Protein AF-A0A917TMM7-F1 (afdb_monomer_lite)

Structure (mmCIF, N/CA/C/O backbone):
data_AF-A0A917TMM7-F1
#
_entry.id   AF-A0A917TMM7-F1
#
loop_
_atom_site.group_PDB
_atom_site.id
_atom_site.type_symbol
_atom_site.label_atom_id
_atom_site.label_alt_id
_atom_site.label_comp_id
_atom_site.label_asym_id
_atom_site.label_entity_id
_atom_site.label_seq_id
_atom_site.pdbx_PDB_ins_code
_atom_site.Cartn_x
_atom_site.Cartn_y
_atom_site.Cartn_z
_atom_site.occupancy
_atom_site.B_iso_or_equiv
_atom_site.auth_seq_id
_atom_site.auth_comp_id
_atom_site.auth_asym_id
_atom_site.auth_atom_id
_atom_site.pdbx_PDB_model_num
ATOM 1 N N . MET A 1 1 ? -44.060 15.494 64.296 1.00 39.91 1 MET A N 1
ATOM 2 C CA . MET A 1 1 ? -44.193 14.080 63.888 1.00 39.91 1 MET A CA 1
ATOM 3 C C . MET A 1 1 ? -44.310 14.078 62.365 1.00 39.91 1 MET A C 1
ATOM 5 O O . MET A 1 1 ? -45.374 13.866 61.816 1.00 39.91 1 MET A O 1
ATOM 9 N N . GLU A 1 2 ? -43.358 14.673 61.645 1.00 38.09 2 GLU A N 1
ATOM 10 C CA . GLU A 1 2 ? -42.025 14.124 61.345 1.00 38.09 2 GLU A CA 1
ATOM 11 C C . GLU A 1 2 ? -42.074 12.643 60.984 1.00 38.09 2 GLU A C 1
ATOM 13 O O . GLU A 1 2 ? -42.050 11.798 61.866 1.00 38.09 2 GLU A O 1
ATOM 18 N N . HIS A 1 3 ? -42.094 12.370 59.681 1.00 39.16 3 HIS A N 1
ATOM 19 C CA . HIS A 1 3 ? -41.414 11.223 59.095 1.00 39.16 3 HIS A CA 1
ATOM 20 C C . HIS A 1 3 ? -40.761 11.677 57.788 1.00 39.16 3 HIS A C 1
ATOM 22 O O . HIS A 1 3 ? -41.279 11.515 56.687 1.00 39.16 3 HIS A O 1
ATOM 28 N N . SER A 1 4 ? -39.606 12.315 57.978 1.00 43.56 4 SER A N 1
ATOM 29 C CA . SER A 1 4 ? -38.520 12.384 57.012 1.00 43.56 4 SER A CA 1
ATOM 30 C C . SER A 1 4 ? -38.100 10.951 56.679 1.00 43.56 4 SER A C 1
ATOM 32 O O . SER A 1 4 ? -37.592 10.238 57.542 1.00 43.56 4 SER A O 1
ATOM 34 N N . PHE A 1 5 ? -38.359 10.515 55.448 1.00 38.72 5 PHE A N 1
ATOM 35 C CA . PHE A 1 5 ? -37.782 9.299 54.882 1.00 38.72 5 PHE A CA 1
ATOM 36 C C . PHE A 1 5 ? -37.087 9.648 53.565 1.00 38.72 5 PHE A C 1
ATOM 38 O O . PHE A 1 5 ? -37.669 9.658 52.486 1.00 38.72 5 PHE A O 1
ATOM 45 N N . ASP A 1 6 ? -35.812 9.988 53.739 1.00 39.59 6 ASP A N 1
ATOM 46 C CA . ASP A 1 6 ? -34.680 9.539 52.929 1.00 39.59 6 ASP A CA 1
ATOM 47 C C . ASP A 1 6 ? -34.710 9.854 51.419 1.00 39.59 6 ASP A C 1
ATOM 49 O O . ASP A 1 6 ? -34.561 8.987 50.559 1.00 39.59 6 ASP A O 1
ATOM 53 N N . LEU A 1 7 ? -34.769 11.151 51.100 1.00 32.28 7 LEU A N 1
ATOM 54 C CA . LEU A 1 7 ? -34.342 11.711 49.806 1.00 32.28 7 LEU A CA 1
ATOM 55 C C . LEU A 1 7 ? -32.811 11.616 49.571 1.00 32.28 7 LEU A C 1
ATOM 57 O O . LEU A 1 7 ? -32.305 12.189 48.608 1.00 32.28 7 LEU A O 1
ATOM 61 N N . ALA A 1 8 ? -32.056 10.896 50.412 1.00 34.53 8 ALA A N 1
ATOM 62 C CA . ALA A 1 8 ? -30.593 10.822 50.363 1.00 34.53 8 ALA A CA 1
ATOM 63 C C . ALA A 1 8 ? -30.030 9.446 49.942 1.00 34.53 8 ALA A C 1
ATOM 65 O O . ALA A 1 8 ? -28.810 9.296 49.865 1.00 34.53 8 ALA A O 1
ATOM 66 N N . ARG A 1 9 ? -30.872 8.455 49.598 1.00 37.53 9 ARG A N 1
ATOM 67 C CA . ARG A 1 9 ? -30.415 7.095 49.228 1.00 37.53 9 ARG A CA 1
ATOM 68 C C . ARG A 1 9 ? -30.633 6.623 47.789 1.00 37.53 9 ARG A C 1
ATOM 70 O O . ARG A 1 9 ? -30.297 5.483 47.483 1.00 37.53 9 ARG A O 1
ATOM 77 N N . LEU A 1 10 ? -31.067 7.487 46.870 1.00 33.53 10 LEU A N 1
ATOM 78 C CA . LEU A 1 10 ? -31.025 7.191 45.424 1.00 33.53 10 LEU A CA 1
ATOM 79 C C . LEU A 1 10 ? -30.013 8.045 44.644 1.00 33.53 10 LEU A C 1
ATOM 81 O O . LEU A 1 10 ? -30.102 8.197 43.429 1.00 33.53 10 LEU A O 1
ATOM 85 N N . ALA A 1 11 ? -28.982 8.539 45.326 1.00 35.31 11 ALA A N 1
ATOM 86 C CA . ALA A 1 11 ? -27.748 8.975 44.689 1.00 35.31 11 ALA A CA 1
ATOM 87 C C . ALA A 1 11 ? -26.768 7.791 44.617 1.00 35.31 11 ALA A C 1
ATOM 89 O O . ALA A 1 11 ? -25.951 7.645 45.515 1.00 35.31 11 ALA A O 1
ATOM 90 N N . ALA A 1 12 ? -26.880 6.931 43.593 1.00 37.22 12 ALA A N 1
ATOM 91 C CA . ALA A 1 12 ? -25.763 6.146 43.019 1.00 37.22 12 ALA A CA 1
ATOM 92 C C . ALA A 1 12 ? -26.229 5.079 42.003 1.00 37.22 12 ALA A C 1
ATOM 94 O O . ALA A 1 12 ? -25.770 3.941 42.032 1.00 37.22 12 ALA A O 1
ATOM 95 N N . ALA A 1 13 ? -27.076 5.428 41.035 1.00 39.22 13 ALA A N 1
ATOM 96 C CA . ALA A 1 13 ? -27.013 4.731 39.752 1.00 39.22 13 ALA A CA 1
ATOM 97 C C . ALA A 1 13 ? -25.960 5.471 38.921 1.00 39.22 13 ALA A C 1
ATOM 99 O O . ALA A 1 13 ? -26.254 6.484 38.289 1.00 39.22 13 ALA A O 1
ATOM 100 N N . ARG A 1 14 ? -24.695 5.037 39.017 1.00 46.41 14 ARG A N 1
ATOM 101 C CA . ARG A 1 14 ? -23.621 5.531 38.146 1.00 46.41 14 ARG A CA 1
ATOM 102 C C . ARG A 1 14 ? -24.047 5.264 36.704 1.00 46.41 14 ARG A C 1
ATOM 104 O O . ARG A 1 14 ? -23.931 4.145 36.219 1.00 46.41 14 ARG A O 1
ATOM 111 N N . ALA A 1 15 ? -24.531 6.300 36.027 1.00 44.03 15 ALA A N 1
ATOM 112 C CA . ALA A 1 15 ? -24.537 6.339 34.581 1.00 44.03 15 ALA A CA 1
ATOM 113 C C . ALA A 1 15 ? -23.070 6.283 34.150 1.00 44.03 15 ALA A C 1
ATOM 115 O O . ALA A 1 15 ? -22.347 7.279 34.217 1.00 44.03 15 ALA A O 1
ATOM 116 N N . THR A 1 16 ? -22.604 5.096 33.776 1.00 45.16 16 THR A N 1
ATOM 117 C CA . THR A 1 16 ? -21.369 4.958 33.017 1.00 45.16 16 THR A CA 1
ATOM 118 C C . THR A 1 16 ? -21.605 5.725 31.723 1.00 45.16 16 THR A C 1
ATOM 120 O O . THR A 1 16 ? -22.308 5.254 30.833 1.00 45.16 16 THR A O 1
ATOM 123 N N . LYS A 1 17 ? -21.093 6.958 31.639 1.00 48.22 17 LYS A N 1
ATOM 124 C CA . LYS A 1 17 ? -20.927 7.634 30.356 1.00 48.22 17 LYS A CA 1
ATOM 125 C C . LYS A 1 17 ? -19.997 6.734 29.555 1.00 48.22 17 LYS A C 1
ATOM 127 O O . LYS A 1 17 ? -18.790 6.762 29.777 1.00 48.22 17 LYS A O 1
ATOM 132 N N . THR A 1 18 ? -20.554 5.910 28.673 1.00 51.00 18 THR A N 1
ATOM 133 C CA . THR A 1 18 ? -19.788 5.320 27.581 1.00 51.00 18 THR A CA 1
ATOM 134 C C . THR A 1 18 ? -19.225 6.501 26.815 1.00 51.00 18 THR A C 1
ATOM 136 O O . THR A 1 18 ? -19.951 7.218 26.127 1.00 51.00 18 THR A O 1
ATOM 139 N N . GLN A 1 19 ? -17.949 6.788 27.039 1.00 42.84 19 GLN A N 1
ATOM 140 C CA . GLN A 1 19 ? -17.232 7.733 26.216 1.00 42.84 19 GLN A CA 1
ATOM 141 C C . GLN A 1 19 ? -17.243 7.127 24.819 1.00 42.84 19 GLN A C 1
ATOM 143 O O . GLN A 1 19 ? -16.731 6.026 24.628 1.00 42.84 19 GLN A O 1
ATOM 148 N N . ALA A 1 20 ? -17.920 7.784 23.877 1.00 49.84 20 ALA A N 1
ATOM 149 C CA . ALA A 1 20 ? -17.824 7.402 22.482 1.00 49.84 20 ALA A CA 1
ATOM 150 C C . ALA A 1 20 ? -16.336 7.444 22.133 1.00 49.84 20 ALA A C 1
ATOM 152 O O . ALA A 1 20 ? -15.717 8.510 22.172 1.00 49.84 20 ALA A O 1
ATOM 153 N N . VAL A 1 21 ? -15.748 6.277 21.881 1.00 55.44 21 VAL A N 1
ATOM 154 C CA . VAL A 1 21 ? -14.455 6.212 21.215 1.00 55.44 21 VAL A CA 1
ATOM 155 C C . VAL A 1 21 ? -14.701 6.887 19.875 1.00 55.44 21 VAL A C 1
ATOM 157 O O . VAL A 1 21 ? -15.575 6.461 19.121 1.00 55.44 21 VAL A O 1
ATOM 160 N N . ILE A 1 22 ? -14.025 8.006 19.623 1.00 57.72 22 ILE A N 1
ATOM 161 C CA . ILE A 1 22 ? -14.045 8.621 18.300 1.00 57.72 22 ILE A CA 1
ATOM 162 C C . ILE A 1 22 ? -13.256 7.654 17.423 1.00 57.72 22 ILE A C 1
ATOM 164 O O . ILE A 1 22 ? -12.030 7.713 17.390 1.00 57.72 22 ILE A O 1
ATOM 168 N N . LEU A 1 23 ? -13.961 6.710 16.802 1.00 65.19 23 LEU A N 1
ATOM 169 C CA . LEU A 1 23 ? -13.402 5.817 15.797 1.00 65.19 23 LEU A CA 1
ATOM 170 C C . LEU A 1 23 ? -12.888 6.722 14.676 1.00 65.19 23 LEU A C 1
ATOM 172 O O . LEU A 1 23 ? -13.662 7.433 14.026 1.00 65.19 23 LEU A O 1
ATOM 176 N N . MET A 1 24 ? -11.566 6.810 14.551 1.00 83.38 24 MET A N 1
ATOM 177 C CA . MET A 1 24 ? -10.939 7.637 13.529 1.00 83.38 24 MET A CA 1
ATOM 178 C C . MET A 1 24 ? -10.868 6.790 12.263 1.00 83.38 24 MET A C 1
ATOM 180 O O . MET A 1 24 ? -10.164 5.779 12.283 1.00 83.38 24 MET A O 1
ATOM 184 N N . PRO A 1 25 ? -11.590 7.172 11.193 1.00 93.75 25 PRO A N 1
ATOM 185 C CA . PRO A 1 25 ? -11.683 6.353 9.995 1.00 93.75 25 PRO A CA 1
ATOM 186 C C . PRO A 1 25 ? -10.299 6.127 9.399 1.00 93.75 25 PRO A C 1
ATOM 188 O O . PRO A 1 25 ? -9.379 6.928 9.605 1.00 93.75 25 PRO A O 1
ATOM 191 N N . ILE A 1 26 ? -10.178 5.076 8.594 1.00 95.88 26 ILE A N 1
ATOM 192 C CA . ILE A 1 26 ? -9.038 4.973 7.691 1.00 95.88 26 ILE A CA 1
ATOM 193 C C . ILE A 1 26 ? -9.070 6.179 6.756 1.00 95.88 26 ILE A C 1
ATOM 195 O O . ILE A 1 26 ? -10.131 6.545 6.249 1.00 95.88 26 ILE A O 1
ATOM 199 N N . VAL A 1 27 ? -7.906 6.766 6.511 1.00 96.81 27 VAL A N 1
ATOM 200 C CA . VAL A 1 27 ? -7.663 7.776 5.486 1.00 96.81 27 VAL A CA 1
ATOM 201 C C . VAL A 1 27 ? -6.424 7.354 4.713 1.00 96.81 27 VAL A C 1
ATOM 203 O O . VAL A 1 27 ? -5.406 7.012 5.316 1.00 96.81 27 VAL A O 1
ATOM 206 N N . GLY A 1 28 ? -6.493 7.393 3.388 1.00 96.31 28 GLY A N 1
ATOM 207 C CA . GLY A 1 28 ? -5.342 7.076 2.556 1.00 96.31 28 GLY A CA 1
ATOM 208 C C . GLY A 1 28 ? -5.571 7.337 1.084 1.00 96.31 28 GLY A C 1
ATOM 209 O O . GLY A 1 28 ? -6.601 7.895 0.687 1.00 96.31 28 GLY A O 1
ATOM 210 N N .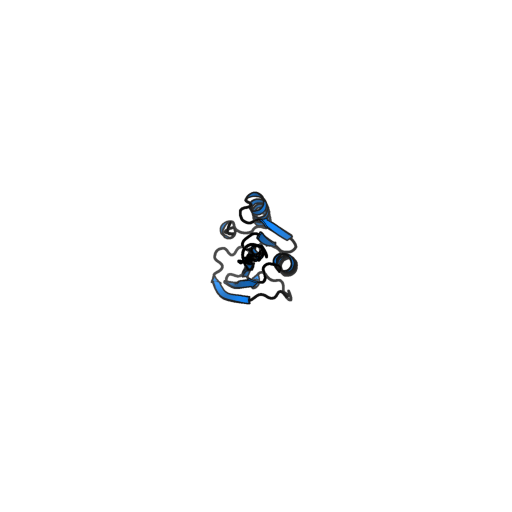 ALA A 1 29 ? -4.591 6.918 0.289 1.00 95.00 29 ALA A N 1
ATOM 211 C CA . ALA A 1 29 ? -4.647 7.017 -1.156 1.00 95.00 29 ALA A CA 1
ATOM 212 C C . ALA A 1 29 ? -3.957 5.831 -1.839 1.00 95.00 29 ALA A C 1
ATOM 214 O O . ALA A 1 29 ? -3.085 5.174 -1.273 1.00 95.00 29 ALA A O 1
ATOM 215 N N . PHE A 1 30 ? -4.338 5.567 -3.087 1.00 95.00 30 PHE A N 1
ATOM 216 C CA . PHE A 1 30 ? -3.568 4.702 -3.979 1.00 95.00 30 PHE A CA 1
ATOM 217 C C . PHE A 1 30 ? -3.607 5.224 -5.417 1.00 95.00 30 PHE A C 1
ATOM 219 O O . PHE A 1 30 ? -4.536 5.925 -5.828 1.00 95.00 30 PHE A O 1
ATOM 226 N N . VAL A 1 31 ? -2.575 4.876 -6.184 1.00 95.12 31 VAL A N 1
ATOM 227 C CA . VAL A 1 31 ? -2.476 5.140 -7.625 1.00 95.12 31 VAL A CA 1
ATOM 228 C C . VAL A 1 31 ? -3.210 4.023 -8.366 1.00 95.12 31 VAL A C 1
ATOM 230 O O . VAL A 1 31 ? -2.885 2.861 -8.181 1.00 95.12 31 VAL A O 1
ATOM 233 N N . VAL A 1 32 ? -4.180 4.324 -9.226 1.00 96.25 32 VAL A N 1
ATOM 234 C CA . VAL A 1 32 ? -4.934 3.287 -9.960 1.00 96.25 32 VAL A CA 1
ATOM 235 C C . VAL A 1 32 ? -4.011 2.448 -10.847 1.00 96.25 32 VAL A C 1
ATOM 237 O O . VAL A 1 32 ? -4.163 1.233 -10.930 1.00 96.25 32 VAL A O 1
ATOM 240 N N . GLU A 1 33 ? -3.017 3.078 -11.469 1.00 94.44 33 GLU A N 1
ATOM 241 C CA . GLU A 1 33 ? -2.021 2.422 -12.318 1.00 94.44 33 GLU A CA 1
ATOM 242 C C . GLU A 1 33 ? -1.068 1.491 -11.543 1.00 94.44 33 GLU A C 1
ATOM 244 O O . GLU A 1 33 ? -0.322 0.736 -12.166 1.00 94.44 33 GLU A O 1
ATOM 249 N N . SER A 1 34 ? -1.091 1.514 -10.204 1.00 95.00 34 SER A N 1
ATOM 250 C CA . SER A 1 34 ? -0.331 0.567 -9.386 1.00 95.00 34 SER A CA 1
ATOM 251 C C . SER A 1 34 ? -1.002 -0.803 -9.276 1.00 95.00 34 SER A C 1
ATOM 253 O O . SER A 1 34 ? -0.342 -1.771 -8.901 1.00 95.00 34 SER A O 1
ATOM 255 N N . LEU A 1 35 ? -2.289 -0.919 -9.619 1.00 97.12 35 LEU A N 1
ATOM 256 C CA . LEU A 1 35 ? -3.037 -2.171 -9.539 1.00 97.12 35 LEU A CA 1
ATOM 257 C C . LEU A 1 35 ? -2.705 -3.099 -10.713 1.00 97.12 35 LEU A C 1
ATOM 259 O O . LEU A 1 35 ? -2.546 -2.672 -11.857 1.00 97.12 35 LEU A O 1
ATOM 263 N N . ALA A 1 36 ? -2.609 -4.393 -10.431 1.00 96.69 36 ALA A N 1
ATOM 264 C CA . ALA A 1 36 ? -2.493 -5.429 -11.442 1.00 96.69 36 ALA A CA 1
ATOM 265 C C . ALA A 1 36 ? -3.790 -5.539 -12.259 1.00 96.69 36 ALA A C 1
ATOM 267 O O . ALA A 1 36 ? -4.891 -5.252 -11.781 1.00 96.69 36 ALA A O 1
ATOM 268 N N . LEU A 1 37 ? -3.674 -6.000 -13.507 1.00 94.62 37 LEU A N 1
ATOM 269 C CA . LEU A 1 37 ? -4.847 -6.257 -14.342 1.00 94.62 37 LEU A CA 1
ATOM 270 C C . LEU A 1 37 ? -5.773 -7.274 -13.662 1.00 94.62 37 LEU A C 1
ATOM 272 O O . LEU A 1 37 ? -5.322 -8.314 -13.188 1.00 94.62 37 LEU A O 1
ATOM 276 N N . ASN A 1 38 ? -7.076 -6.984 -13.673 1.00 94.81 38 ASN A N 1
ATOM 277 C CA . ASN A 1 38 ? -8.132 -7.784 -13.037 1.00 94.81 38 ASN A CA 1
ATOM 278 C C . ASN A 1 38 ? -8.053 -7.871 -11.501 1.00 94.81 38 ASN A C 1
ATOM 280 O O . ASN A 1 38 ? -8.771 -8.673 -10.902 1.00 94.81 38 ASN A O 1
ATOM 284 N N . ALA A 1 39 ? -7.219 -7.054 -10.852 1.00 96.50 39 ALA A N 1
ATOM 285 C CA . ALA A 1 39 ? -7.235 -6.938 -9.404 1.00 96.50 39 ALA A CA 1
ATOM 286 C C . ALA A 1 39 ? -8.598 -6.432 -8.906 1.00 96.50 39 ALA A C 1
ATOM 288 O O . ALA A 1 39 ? -9.249 -5.607 -9.548 1.00 96.50 39 ALA A O 1
ATOM 289 N N . THR A 1 40 ? -9.025 -6.928 -7.746 1.00 95.06 40 THR A N 1
ATOM 290 C CA . THR A 1 40 ? -10.270 -6.519 -7.089 1.00 95.06 40 THR A CA 1
ATOM 291 C C . THR A 1 40 ? -9.956 -6.051 -5.677 1.00 95.06 40 THR A C 1
ATOM 293 O O . THR A 1 40 ? -9.241 -6.736 -4.948 1.00 95.06 40 THR A O 1
ATOM 296 N N . ILE A 1 41 ? -10.508 -4.894 -5.313 1.00 96.38 41 ILE A N 1
ATOM 297 C CA . ILE A 1 41 ? -10.567 -4.405 -3.937 1.00 96.38 41 ILE A CA 1
ATOM 298 C C . ILE A 1 41 ? -12.051 -4.303 -3.584 1.00 96.38 41 ILE A C 1
ATOM 300 O O . ILE A 1 41 ? -12.778 -3.505 -4.172 1.00 96.38 41 ILE A O 1
ATOM 304 N N . ASP A 1 42 ? -12.487 -5.135 -2.651 1.00 96.69 42 ASP A N 1
ATOM 305 C CA . ASP A 1 42 ? -13.843 -5.241 -2.129 1.00 96.69 42 ASP A CA 1
ATOM 306 C C . ASP A 1 42 ? -13.819 -4.962 -0.621 1.00 96.69 42 ASP A C 1
ATOM 308 O O . ASP A 1 42 ? -13.821 -5.856 0.227 1.00 96.69 42 ASP A O 1
ATOM 312 N N . VAL A 1 43 ? -13.686 -3.675 -0.303 1.00 96.06 43 VAL A N 1
ATOM 313 C CA . VAL A 1 43 ? -13.720 -3.106 1.048 1.00 96.06 43 VAL A CA 1
ATOM 314 C C . VAL A 1 43 ? -14.639 -1.883 0.979 1.00 96.06 43 VAL A C 1
ATOM 316 O O . VAL A 1 43 ? -14.576 -1.153 -0.015 1.00 96.06 43 VAL A O 1
ATOM 319 N N . PRO A 1 44 ? -15.496 -1.615 1.984 1.00 94.44 44 PRO A N 1
ATOM 320 C CA . PRO A 1 44 ? -16.435 -0.492 1.959 1.00 94.44 44 PRO A CA 1
ATOM 321 C C . PRO A 1 44 ? -15.721 0.862 2.114 1.00 94.44 44 PRO A C 1
ATOM 323 O O . PRO A 1 44 ? -15.741 1.491 3.170 1.00 94.44 44 PRO A O 1
ATOM 326 N N . LEU A 1 45 ? -15.085 1.324 1.039 1.00 95.81 45 LEU A N 1
ATOM 327 C CA . LEU A 1 45 ? -14.399 2.607 0.972 1.00 95.81 45 LEU A CA 1
ATOM 328 C C . LEU A 1 45 ? -15.340 3.692 0.446 1.00 95.81 45 LEU A C 1
ATOM 330 O O . LEU A 1 45 ? -16.042 3.520 -0.550 1.00 95.81 45 LEU A O 1
ATOM 334 N N . THR A 1 46 ? -15.311 4.856 1.083 1.00 96.94 46 THR A N 1
ATOM 335 C CA . THR A 1 46 ? -15.909 6.073 0.535 1.00 96.94 46 THR A CA 1
ATOM 336 C C . THR A 1 46 ? -14.852 6.819 -0.264 1.00 96.94 46 THR A C 1
ATOM 338 O O . THR A 1 46 ? -13.868 7.315 0.290 1.00 96.94 46 THR A O 1
ATOM 341 N N . LEU A 1 47 ? -15.083 6.942 -1.568 1.00 97.12 47 LEU A N 1
ATOM 342 C CA . LEU A 1 47 ? -14.271 7.769 -2.450 1.00 97.12 47 LEU A CA 1
ATOM 343 C C . LEU A 1 47 ? -14.355 9.242 -2.021 1.00 97.12 47 LEU A C 1
ATOM 345 O O . LEU A 1 47 ? -15.438 9.828 -1.983 1.00 97.12 47 LEU A O 1
ATOM 349 N N . ARG A 1 48 ? -13.209 9.855 -1.722 1.00 97.38 48 ARG A N 1
ATOM 350 C CA . ARG A 1 48 ? -13.117 11.276 -1.354 1.00 97.38 48 ARG A CA 1
ATOM 351 C C . ARG A 1 48 ? -12.755 12.150 -2.53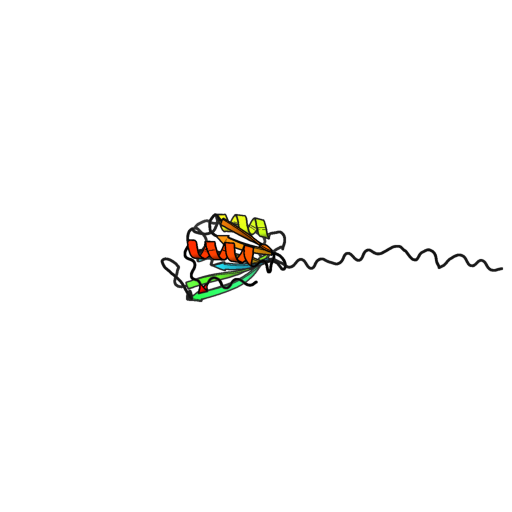8 1.00 97.38 48 ARG A C 1
ATOM 353 O O . ARG A 1 48 ? -13.304 13.242 -2.674 1.00 97.38 48 ARG A O 1
ATOM 360 N N . ARG A 1 49 ? -11.815 11.697 -3.368 1.00 97.19 49 ARG A N 1
ATOM 361 C CA . ARG A 1 49 ? -11.304 12.475 -4.498 1.00 97.19 49 ARG A CA 1
ATOM 362 C C . ARG A 1 49 ? -10.669 11.562 -5.537 1.00 97.19 49 ARG A C 1
ATOM 364 O O . ARG A 1 49 ? -9.927 10.654 -5.185 1.00 97.19 49 ARG A O 1
ATOM 371 N N . ILE A 1 50 ? -10.915 11.865 -6.809 1.00 97.62 50 ILE A N 1
ATOM 372 C CA . ILE A 1 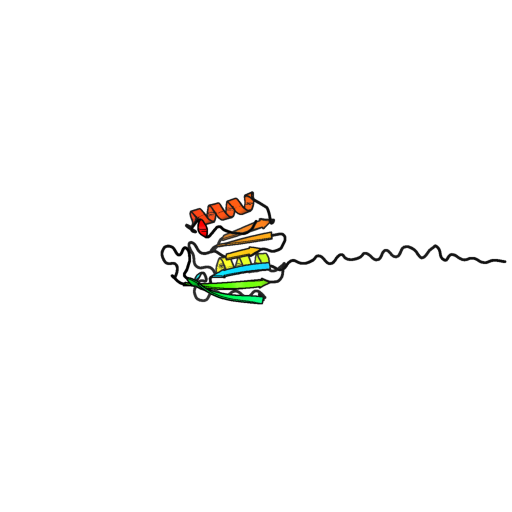50 ? -10.142 11.342 -7.941 1.00 97.62 50 ILE A CA 1
ATOM 373 C C . ILE A 1 50 ? -9.391 12.518 -8.539 1.00 97.62 50 ILE A C 1
ATOM 375 O O . ILE A 1 50 ? -9.996 13.553 -8.825 1.00 97.62 50 ILE A O 1
ATOM 379 N N . HIS A 1 51 ? -8.087 12.381 -8.734 1.00 95.50 51 HIS A N 1
ATOM 380 C CA . HIS A 1 51 ? -7.310 13.413 -9.407 1.00 95.50 51 HIS A CA 1
ATOM 381 C C . HIS A 1 51 ? -6.198 12.812 -10.252 1.00 95.50 51 HIS A C 1
ATOM 383 O O . HIS A 1 51 ? -5.623 11.781 -9.915 1.00 95.50 51 HIS A O 1
ATOM 389 N N . ARG A 1 52 ? -5.926 13.473 -11.380 1.00 95.19 52 ARG A N 1
ATOM 390 C CA . ARG A 1 52 ? -4.945 13.037 -12.370 1.00 95.19 52 ARG A CA 1
ATOM 391 C C . ARG A 1 52 ? -3.867 14.095 -12.504 1.00 95.19 52 ARG A C 1
ATOM 393 O O . ARG A 1 52 ? -4.195 15.264 -12.701 1.00 95.19 52 ARG A O 1
ATOM 400 N N . PHE A 1 53 ? -2.607 13.698 -12.391 1.00 88.00 53 PHE A N 1
ATOM 401 C CA . PHE A 1 53 ? -1.482 14.630 -12.433 1.00 88.00 53 PHE A CA 1
ATOM 402 C C . PHE A 1 53 ? -0.245 13.999 -13.083 1.00 88.00 53 PHE A C 1
ATOM 404 O O . PHE A 1 53 ? -0.139 12.769 -13.134 1.00 88.00 53 PHE A O 1
ATOM 411 N N . PRO A 1 54 ? 0.680 14.821 -13.615 1.00 87.25 54 PRO A N 1
ATOM 412 C CA . PRO A 1 54 ? 1.972 14.334 -14.079 1.00 87.25 54 PRO A CA 1
ATOM 413 C C . PRO A 1 54 ? 2.704 13.644 -12.935 1.00 87.25 54 PRO A C 1
ATOM 415 O O . PRO A 1 54 ? 2.833 14.216 -11.854 1.00 87.25 54 PRO A O 1
ATOM 418 N N . ALA A 1 55 ? 3.192 12.433 -13.174 1.00 80.62 55 ALA A N 1
ATOM 419 C CA . ALA A 1 55 ? 3.971 11.714 -12.189 1.00 80.62 55 ALA A CA 1
ATOM 420 C C . ALA A 1 55 ? 5.220 12.532 -11.847 1.00 80.62 55 ALA A C 1
ATOM 422 O O . ALA A 1 55 ? 6.082 12.791 -12.685 1.00 80.62 55 ALA A O 1
ATOM 423 N N . TRP A 1 56 ? 5.283 12.982 -10.604 1.00 68.38 56 TRP A N 1
ATOM 424 C CA . TRP A 1 56 ? 6.263 13.959 -10.144 1.00 68.38 56 TRP A CA 1
ATOM 425 C C . TRP A 1 56 ? 7.663 13.358 -9.950 1.00 68.38 56 TRP A C 1
ATOM 427 O O . TRP A 1 56 ? 8.654 14.081 -9.896 1.00 68.38 56 TRP A O 1
ATOM 437 N N . SER A 1 57 ? 7.743 12.029 -9.865 1.00 70.31 57 SER A N 1
ATOM 438 C CA . SER A 1 57 ? 8.979 11.254 -9.741 1.00 70.31 57 SER A CA 1
ATOM 439 C C . SER A 1 57 ? 8.833 9.857 -10.361 1.00 70.31 57 SER A C 1
ATOM 441 O O . SER A 1 57 ? 9.353 8.880 -9.823 1.00 70.31 57 SER A O 1
ATOM 443 N N . ALA A 1 58 ? 8.104 9.741 -11.484 1.00 70.69 58 ALA A N 1
ATOM 444 C CA . ALA A 1 58 ? 8.023 8.473 -12.211 1.00 70.69 58 ALA A CA 1
ATOM 445 C C . ALA A 1 58 ? 9.426 7.978 -12.583 1.00 70.69 58 ALA A C 1
ATOM 447 O O . ALA A 1 58 ? 10.236 8.723 -13.138 1.00 70.69 58 ALA A O 1
ATOM 448 N N . THR A 1 59 ? 9.706 6.710 -12.283 1.00 69.44 59 THR A N 1
ATOM 449 C CA . THR A 1 59 ? 10.973 6.058 -12.638 1.00 69.44 59 THR A CA 1
ATOM 450 C C . THR A 1 59 ? 10.737 4.714 -13.316 1.00 69.44 59 THR A C 1
ATOM 452 O O . THR A 1 59 ? 9.812 3.968 -12.976 1.00 69.44 59 THR A O 1
ATOM 455 N N . GLY A 1 60 ? 11.605 4.388 -14.279 1.00 71.25 60 GLY A N 1
ATOM 456 C CA . GLY A 1 60 ? 11.482 3.179 -15.093 1.00 71.25 60 GLY A CA 1
ATOM 457 C C . GLY A 1 60 ? 10.155 3.147 -15.851 1.00 71.25 60 GLY A C 1
ATOM 458 O O . GLY A 1 60 ? 9.787 4.129 -16.486 1.00 71.25 60 GLY A O 1
ATOM 459 N N . ASP A 1 61 ? 9.428 2.039 -15.731 1.00 72.00 61 ASP A N 1
ATOM 460 C CA . ASP A 1 61 ? 8.201 1.776 -16.495 1.00 72.00 61 ASP A CA 1
ATOM 461 C C . ASP A 1 61 ? 6.929 2.396 -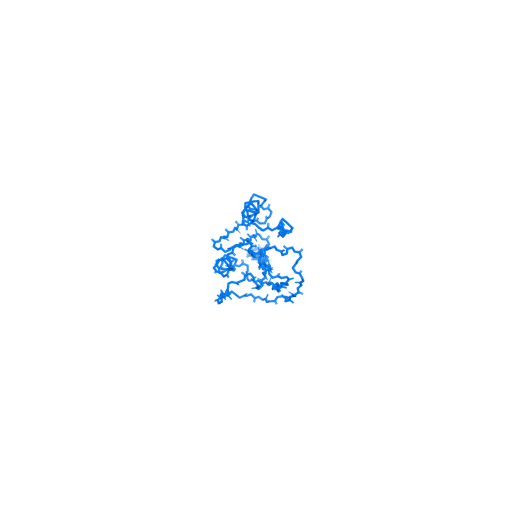15.885 1.00 72.00 61 ASP A C 1
ATOM 463 O O . ASP A 1 61 ? 5.814 2.071 -16.296 1.00 72.00 61 ASP A O 1
ATOM 467 N N . GLN A 1 62 ? 7.059 3.277 -14.885 1.00 80.12 62 GLN A N 1
ATOM 468 C CA . GLN A 1 62 ? 5.897 3.969 -14.329 1.00 80.12 62 GLN A CA 1
ATOM 469 C C . GLN A 1 62 ? 5.299 4.939 -15.362 1.00 80.12 62 GLN A C 1
ATOM 471 O O . GLN A 1 62 ? 6.040 5.711 -15.977 1.00 80.12 62 GLN A O 1
ATOM 476 N N . PRO A 1 63 ? 3.963 4.973 -15.523 1.00 85.44 63 PRO A N 1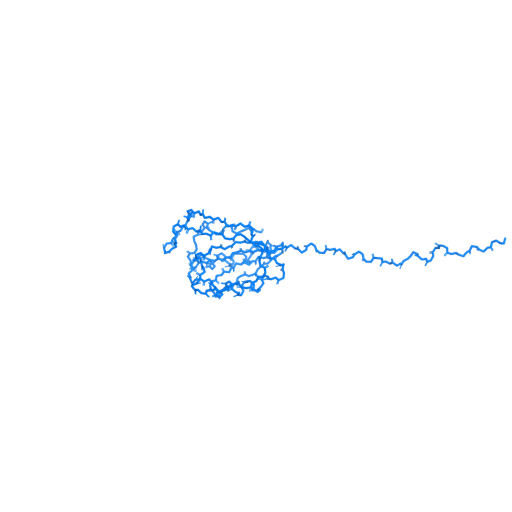
ATOM 477 C CA . PRO A 1 63 ? 3.318 5.927 -16.414 1.00 85.44 63 PRO A CA 1
ATOM 478 C C . PRO A 1 63 ? 3.646 7.377 -16.043 1.00 85.44 63 PRO A C 1
ATOM 480 O O . PRO A 1 63 ? 3.712 7.731 -14.866 1.00 85.44 63 PRO A O 1
ATOM 483 N N . ALA A 1 64 ? 3.774 8.239 -17.055 1.00 87.75 64 ALA A N 1
ATOM 484 C CA . ALA A 1 64 ? 4.043 9.670 -16.875 1.00 87.75 64 ALA A CA 1
ATOM 485 C C . ALA A 1 64 ? 2.867 10.449 -16.251 1.00 87.75 64 ALA A C 1
ATOM 487 O O . ALA A 1 64 ? 3.012 11.620 -15.902 1.00 87.75 64 ALA A O 1
ATOM 488 N N . GLN A 1 65 ? 1.695 9.827 -16.126 1.00 90.88 65 GLN A N 1
ATOM 489 C CA . GLN A 1 65 ? 0.519 10.385 -15.468 1.00 90.88 65 GLN A CA 1
ATOM 490 C C . GLN A 1 65 ? -0.062 9.347 -14.518 1.00 90.88 65 GLN A C 1
ATOM 492 O O . GLN A 1 65 ? -0.175 8.181 -14.891 1.00 90.88 65 GLN A O 1
ATOM 497 N N . TRP A 1 66 ? -0.464 9.788 -13.331 1.00 93.00 66 TRP A N 1
ATOM 498 C CA . TRP A 1 66 ? -1.105 8.940 -12.330 1.00 93.00 66 TRP A CA 1
ATOM 499 C C . TRP A 1 66 ? -2.519 9.410 -12.048 1.00 93.00 66 TRP A C 1
ATOM 501 O O . TRP A 1 66 ? -2.805 10.611 -12.082 1.00 93.00 66 TRP A O 1
ATOM 511 N N . THR A 1 67 ? -3.383 8.453 -11.737 1.00 95.94 67 THR A N 1
ATOM 512 C CA . THR A 1 67 ? -4.737 8.662 -11.242 1.00 95.94 67 THR A CA 1
ATOM 513 C C . THR A 1 67 ? -4.764 8.261 -9.771 1.00 95.94 67 THR A C 1
ATOM 515 O O . THR A 1 67 ? -4.741 7.075 -9.458 1.00 95.94 67 THR A O 1
ATOM 518 N N . LEU A 1 68 ? -4.808 9.229 -8.854 1.00 95.50 68 LEU A N 1
ATOM 519 C CA . LEU A 1 68 ? -4.958 8.946 -7.425 1.00 95.50 68 LEU A CA 1
ATOM 520 C C . LEU A 1 68 ? -6.426 8.869 -7.028 1.00 95.50 68 LEU A C 1
ATOM 522 O O . LEU A 1 68 ? -7.227 9.739 -7.395 1.00 95.50 68 LEU A O 1
ATOM 526 N N . ILE A 1 69 ? -6.725 7.875 -6.199 1.00 97.00 69 ILE A N 1
ATOM 527 C CA . ILE A 1 69 ? -7.959 7.761 -5.432 1.00 97.00 69 ILE A CA 1
ATOM 528 C C . ILE A 1 69 ? -7.630 8.043 -3.969 1.00 97.00 69 ILE A C 1
ATOM 530 O O . ILE A 1 69 ? -6.950 7.243 -3.335 1.00 97.00 69 ILE A O 1
ATOM 534 N N . ASP A 1 70 ? -8.152 9.148 -3.437 1.00 96.94 70 ASP A N 1
ATOM 535 C CA . ASP A 1 70 ? -8.196 9.377 -1.992 1.00 96.94 70 ASP A CA 1
ATOM 536 C C . ASP A 1 70 ? -9.476 8.749 -1.445 1.00 96.94 70 ASP A C 1
ATOM 538 O O . ASP A 1 70 ? -10.562 8.931 -2.017 1.00 96.94 70 ASP A O 1
ATOM 542 N N . PHE A 1 71 ? -9.385 8.079 -0.305 1.00 97.06 71 PHE A N 1
ATOM 543 C CA . PHE A 1 71 ? -10.518 7.387 0.294 1.00 97.06 71 PHE A CA 1
ATOM 544 C C . PHE A 1 71 ? -10.577 7.563 1.810 1.00 97.06 71 PHE A C 1
ATOM 546 O O . PHE A 1 71 ? -9.598 7.921 2.466 1.00 97.06 71 PHE A O 1
ATOM 553 N N . ILE A 1 72 ? -11.761 7.288 2.354 1.00 97.31 72 ILE A N 1
ATOM 554 C CA . ILE A 1 72 ? -11.936 6.952 3.766 1.00 97.31 72 ILE A CA 1
ATOM 555 C C . ILE A 1 72 ? -12.597 5.583 3.903 1.00 97.31 72 ILE A C 1
ATOM 557 O O . ILE A 1 72 ? -13.323 5.162 3.002 1.00 97.31 72 ILE A O 1
ATOM 561 N N . GLY A 1 73 ? -12.386 4.905 5.024 1.00 95.31 73 GLY A N 1
ATOM 562 C CA . GLY A 1 73 ? -13.011 3.614 5.313 1.00 95.31 73 GLY A CA 1
ATOM 563 C C . GLY A 1 73 ? -13.289 3.413 6.805 1.00 95.31 73 GLY A C 1
ATOM 564 O O . GLY A 1 73 ? -12.854 4.236 7.619 1.00 95.31 73 GLY A O 1
ATOM 565 N N . PRO A 1 74 ? -14.011 2.339 7.169 1.00 95.12 74 PRO A N 1
ATOM 566 C CA . PRO A 1 74 ? -14.149 1.903 8.556 1.00 95.12 74 PRO A CA 1
ATOM 567 C C . PRO A 1 74 ? -12.779 1.713 9.207 1.00 95.12 74 PRO A C 1
ATOM 569 O O . PRO A 1 74 ? -11.834 1.299 8.541 1.00 95.12 74 PRO A O 1
ATOM 572 N N . ASP A 1 75 ? -12.650 2.026 10.490 1.00 92.75 75 ASP A N 1
ATOM 573 C CA . ASP A 1 75 ? -11.376 1.938 11.210 1.00 92.75 75 ASP A CA 1
ATOM 574 C C . ASP A 1 75 ? -10.920 0.494 11.477 1.00 92.75 75 ASP A C 1
ATOM 576 O O . ASP A 1 75 ? -9.727 0.248 11.654 1.00 92.75 75 ASP A O 1
ATOM 580 N N . ASP A 1 76 ? -11.847 -0.463 11.427 1.00 93.12 76 ASP A N 1
ATOM 581 C CA . ASP A 1 76 ? -11.608 -1.903 11.544 1.00 93.12 76 ASP A CA 1
ATOM 582 C C . ASP A 1 76 ? -11.249 -2.592 10.214 1.00 93.12 76 ASP A C 1
ATOM 584 O O . ASP A 1 76 ? -10.788 -3.733 10.210 1.00 93.12 76 ASP A O 1
ATOM 588 N N . ALA A 1 77 ? -11.383 -1.903 9.077 1.00 96.00 77 ALA A N 1
ATOM 589 C CA . ALA A 1 77 ? -11.100 -2.466 7.755 1.00 96.00 77 ALA A CA 1
ATOM 590 C C . ALA A 1 77 ? -9.599 -2.498 7.401 1.00 96.00 77 ALA A C 1
ATOM 592 O O . ALA A 1 77 ? -9.234 -2.925 6.304 1.00 96.00 77 ALA A O 1
ATOM 593 N N . GLY A 1 78 ? -8.725 -2.029 8.298 1.00 96.44 78 GLY A N 1
ATOM 594 C CA . GLY A 1 78 ? -7.324 -1.735 7.993 1.00 96.44 78 GLY A CA 1
ATOM 595 C C . GLY A 1 78 ? -6.543 -2.955 7.527 1.00 96.44 78 GLY A C 1
ATOM 596 O O . GLY A 1 78 ? -5.915 -2.917 6.472 1.00 96.44 78 GLY A O 1
ATOM 597 N N . ASP A 1 79 ? -6.631 -4.060 8.258 1.00 98.00 79 ASP A N 1
ATOM 598 C CA . ASP A 1 79 ? -5.886 -5.275 7.918 1.00 98.00 79 ASP A CA 1
ATOM 599 C C . ASP A 1 79 ? -6.456 -5.988 6.685 1.00 98.00 79 ASP A C 1
ATOM 601 O O . ASP A 1 79 ? -5.710 -6.540 5.873 1.00 98.00 79 ASP A O 1
ATOM 605 N N . GLU A 1 80 ? -7.775 -5.932 6.499 1.00 98.38 80 GLU A N 1
ATOM 606 C CA . GLU A 1 80 ? -8.430 -6.523 5.335 1.00 98.38 80 GLU A CA 1
ATOM 607 C C . GLU A 1 80 ? -8.083 -5.761 4.050 1.00 98.38 80 GLU A C 1
ATOM 609 O O . GLU A 1 80 ? -7.722 -6.372 3.041 1.00 98.38 80 GLU A O 1
ATOM 614 N N . LEU A 1 81 ? -8.089 -4.426 4.103 1.00 98.50 81 LEU A N 1
ATOM 615 C CA . LEU A 1 81 ? -7.631 -3.590 2.998 1.00 98.50 81 LEU A CA 1
ATOM 616 C C . LEU A 1 81 ? -6.159 -3.861 2.663 1.00 98.50 81 LEU A C 1
ATOM 618 O O . LEU A 1 81 ? -5.823 -3.977 1.485 1.00 98.50 81 LEU A O 1
ATOM 622 N N . ALA A 1 82 ? -5.299 -4.039 3.672 1.00 98.56 82 ALA A N 1
ATOM 623 C CA . ALA A 1 82 ? -3.878 -4.323 3.463 1.00 98.56 82 ALA A CA 1
ATOM 624 C C . ALA A 1 82 ? -3.689 -5.645 2.732 1.00 98.56 82 ALA A C 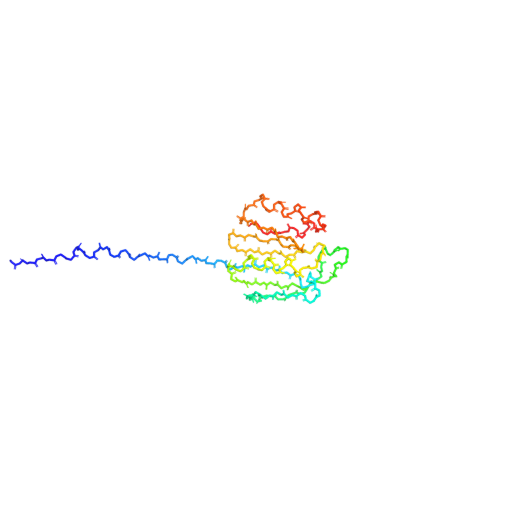1
ATOM 626 O O . ALA A 1 82 ? -2.920 -5.735 1.775 1.00 98.56 82 ALA A O 1
ATOM 627 N N . ARG A 1 83 ? -4.416 -6.676 3.168 1.00 98.62 83 ARG A N 1
ATOM 628 C CA . ARG A 1 83 ? -4.377 -8.005 2.562 1.00 98.62 83 ARG A CA 1
ATOM 629 C C . ARG A 1 83 ? -4.817 -7.964 1.099 1.00 98.62 83 ARG A C 1
ATOM 631 O O . ARG A 1 83 ? -4.154 -8.566 0.254 1.00 98.62 83 ARG A O 1
ATOM 638 N N . GLN A 1 84 ? -5.912 -7.265 0.794 1.00 98.62 84 GLN A N 1
ATOM 639 C CA . GLN A 1 84 ? -6.401 -7.145 -0.580 1.00 98.62 84 GLN A CA 1
ATOM 640 C C . GLN A 1 84 ? -5.459 -6.310 -1.453 1.00 98.62 84 GLN A C 1
ATOM 642 O O . GLN A 1 84 ? -5.130 -6.735 -2.557 1.00 98.62 84 GLN A O 1
ATOM 647 N N . LEU A 1 85 ? -4.942 -5.185 -0.950 1.00 98.56 85 LEU A N 1
ATOM 648 C CA . LEU A 1 85 ? -3.954 -4.368 -1.661 1.00 98.56 85 LEU A CA 1
ATOM 649 C C . LEU A 1 85 ? -2.660 -5.139 -1.932 1.00 98.56 85 LEU A C 1
ATOM 651 O O . LEU A 1 85 ? -2.151 -5.095 -3.047 1.00 98.56 85 LEU A O 1
ATOM 655 N N . ALA A 1 86 ? -2.158 -5.914 -0.970 1.00 98.50 86 ALA A N 1
ATOM 656 C CA . ALA A 1 86 ? -0.957 -6.722 -1.167 1.00 98.50 86 ALA A CA 1
ATOM 657 C C . ALA A 1 86 ? -1.128 -7.767 -2.283 1.00 98.50 86 ALA A C 1
ATOM 659 O O . ALA A 1 86 ? -0.155 -8.108 -2.952 1.00 98.50 86 ALA A O 1
ATOM 660 N N . ALA A 1 87 ? -2.350 -8.262 -2.502 1.00 98.25 87 ALA A N 1
ATOM 661 C CA . ALA A 1 87 ? -2.676 -9.152 -3.617 1.00 98.25 87 ALA A CA 1
ATOM 662 C C . ALA A 1 87 ? -2.968 -8.400 -4.930 1.00 98.25 87 ALA A C 1
ATOM 664 O O . ALA A 1 87 ? -2.769 -8.950 -6.011 1.00 98.25 87 ALA A O 1
ATOM 665 N N . ALA A 1 88 ? -3.463 -7.165 -4.837 1.00 98.25 88 ALA A N 1
ATOM 666 C CA . ALA A 1 88 ? -3.924 -6.360 -5.962 1.00 98.25 88 ALA A CA 1
ATOM 667 C C . ALA A 1 88 ? -2.821 -5.523 -6.619 1.00 98.25 88 ALA A C 1
ATOM 669 O O . ALA A 1 88 ? -2.940 -5.197 -7.797 1.00 98.25 88 ALA A O 1
ATOM 670 N N . LEU A 1 89 ? -1.773 -5.144 -5.886 1.00 97.88 89 LEU A N 1
ATOM 671 C CA . LEU A 1 89 ? -0.693 -4.313 -6.409 1.00 97.88 89 LEU A CA 1
ATOM 672 C C . LEU A 1 89 ? 0.164 -5.076 -7.425 1.00 97.88 89 LEU A C 1
ATOM 674 O O . LEU A 1 89 ? 0.563 -6.223 -7.212 1.00 97.88 89 LEU A O 1
ATOM 678 N N . SER A 1 90 ? 0.503 -4.397 -8.517 1.00 95.75 90 SER A N 1
ATOM 679 C CA . SER A 1 90 ? 1.528 -4.852 -9.448 1.00 95.75 90 SER A CA 1
ATOM 680 C C . SER A 1 90 ? 2.888 -4.919 -8.737 1.00 95.75 90 SER A C 1
ATOM 682 O O . SER A 1 90 ? 3.216 -4.012 -7.967 1.00 95.75 90 SER A O 1
ATOM 684 N N . PRO A 1 91 ? 3.718 -5.946 -9.001 1.00 92.44 91 PRO A N 1
ATOM 685 C CA . PRO A 1 91 ? 5.058 -6.038 -8.431 1.00 92.44 91 PRO A CA 1
ATOM 686 C C . PRO A 1 91 ? 5.946 -4.827 -8.746 1.00 92.44 91 PRO A C 1
ATOM 688 O O . PRO A 1 91 ? 5.759 -4.133 -9.746 1.00 92.44 91 PRO A O 1
ATOM 691 N N . GLY A 1 92 ? 6.975 -4.628 -7.920 1.00 88.44 92 GLY A N 1
ATOM 692 C CA . GLY A 1 92 ? 7.988 -3.589 -8.100 1.00 88.44 92 GLY A CA 1
ATOM 693 C C . GLY A 1 92 ? 7.831 -2.437 -7.112 1.00 88.44 92 GLY A C 1
ATOM 694 O O . GLY A 1 92 ? 7.506 -2.642 -5.947 1.00 88.44 92 GLY A O 1
ATOM 695 N N . ARG A 1 93 ? 8.076 -1.216 -7.588 1.00 91.62 93 ARG A N 1
ATOM 696 C CA . ARG A 1 93 ? 8.143 0.017 -6.782 1.00 91.62 93 ARG A CA 1
ATOM 697 C C . ARG A 1 93 ? 6.776 0.638 -6.455 1.00 91.62 93 ARG A C 1
ATOM 699 O O . ARG A 1 93 ? 6.684 1.835 -6.199 1.00 91.62 93 ARG A O 1
ATOM 706 N N . TRP A 1 94 ? 5.710 -0.149 -6.541 1.00 94.00 94 TRP A N 1
ATOM 707 C CA . TRP A 1 94 ? 4.353 0.290 -6.246 1.00 94.00 94 TRP A CA 1
ATOM 708 C C . TRP A 1 94 ? 4.010 0.038 -4.787 1.00 94.00 94 TRP A C 1
ATOM 710 O O . TRP A 1 94 ? 4.291 -1.035 -4.251 1.00 94.00 94 TRP A O 1
ATOM 720 N N . TYR A 1 95 ? 3.355 1.016 -4.173 1.00 96.25 95 TYR A N 1
ATOM 721 C CA . TYR A 1 95 ? 2.832 0.888 -2.828 1.00 96.25 95 TYR A CA 1
ATOM 722 C C . TYR A 1 95 ? 1.519 1.664 -2.675 1.00 96.25 95 TYR A C 1
ATOM 724 O O . TYR A 1 95 ? 1.157 2.481 -3.526 1.00 96.25 95 TYR A O 1
ATOM 732 N N . ALA A 1 96 ? 0.815 1.391 -1.584 1.00 96.75 96 ALA A N 1
ATOM 733 C CA . ALA A 1 96 ? -0.262 2.218 -1.062 1.00 96.75 96 ALA A CA 1
ATOM 734 C C . ALA A 1 96 ? -0.027 2.438 0.435 1.00 96.75 96 ALA A C 1
ATOM 736 O O . ALA A 1 96 ? 0.412 1.519 1.132 1.00 96.75 96 ALA A O 1
ATOM 737 N N . ASP A 1 97 ? -0.319 3.636 0.924 1.00 96.38 97 ASP A N 1
ATOM 738 C CA . ASP A 1 97 ? -0.257 3.962 2.342 1.00 96.38 97 ASP A CA 1
ATOM 739 C C . ASP A 1 97 ? -1.585 4.544 2.828 1.00 96.38 97 ASP A C 1
ATOM 741 O O . ASP A 1 97 ? -2.323 5.230 2.111 1.00 96.38 97 ASP A O 1
ATOM 745 N N . TYR A 1 98 ? -1.923 4.198 4.062 1.00 97.19 98 TYR A N 1
ATOM 746 C CA . TYR A 1 98 ? -3.100 4.709 4.745 1.00 97.19 98 TYR A CA 1
ATOM 747 C C . TYR A 1 98 ? -2.939 4.557 6.250 1.00 97.19 98 TYR A C 1
ATOM 749 O O . TYR A 1 98 ? -2.065 3.846 6.754 1.00 97.19 98 TYR A O 1
ATOM 757 N N . ALA A 1 99 ? -3.790 5.250 6.991 1.00 96.62 99 ALA A N 1
ATOM 758 C CA . ALA A 1 99 ? -3.730 5.249 8.438 1.00 96.62 99 ALA A CA 1
ATOM 759 C C . ALA A 1 99 ? -5.101 5.477 9.066 1.00 96.62 99 ALA A C 1
ATOM 761 O O . ALA A 1 99 ? -5.986 6.081 8.466 1.00 96.62 99 ALA A O 1
ATOM 762 N N . THR A 1 100 ? -5.239 5.040 10.311 1.00 95.25 100 THR A N 1
ATOM 763 C CA . THR A 1 100 ? -6.218 5.573 11.260 1.00 95.25 100 THR A CA 1
ATOM 764 C C . THR A 1 100 ? -5.521 6.593 12.165 1.00 95.25 100 THR A C 1
ATOM 766 O O . THR A 1 100 ? -4.340 6.910 12.004 1.00 95.25 100 THR A O 1
ATOM 769 N N . GLY A 1 101 ? -6.231 7.088 13.180 1.00 92.69 101 GLY A N 1
ATOM 770 C CA . GLY A 1 101 ? -5.619 7.905 14.229 1.00 92.69 101 GLY A CA 1
ATOM 771 C C . GLY A 1 101 ? -4.534 7.191 15.045 1.00 92.69 101 GLY A C 1
ATOM 772 O O . GLY A 1 101 ? -3.730 7.864 15.684 1.00 92.69 101 GLY A O 1
ATOM 773 N N . SER A 1 102 ? -4.494 5.854 15.035 1.00 93.81 102 SER A N 1
ATOM 774 C CA . SER A 1 102 ? -3.612 5.055 15.899 1.00 93.81 102 SER A CA 1
ATOM 775 C C . SER A 1 102 ? -2.673 4.113 15.154 1.00 93.81 102 SER A C 1
ATOM 777 O O . SER A 1 102 ? -1.668 3.709 15.733 1.00 93.81 102 SER A O 1
ATOM 779 N N . THR A 1 103 ? -2.964 3.769 13.899 1.00 96.12 103 THR A N 1
ATOM 780 C CA . THR A 1 103 ? -2.227 2.742 13.152 1.00 96.12 103 THR A CA 1
ATOM 781 C C . THR A 1 103 ? -1.937 3.206 11.730 1.00 96.12 103 THR A C 1
ATOM 783 O O . THR A 1 103 ? -2.768 3.868 11.113 1.00 96.12 103 THR A O 1
ATOM 786 N N . SER A 1 104 ? -0.761 2.863 11.213 1.00 97.25 104 SER A N 1
ATOM 787 C CA . SER A 1 104 ? -0.340 3.087 9.831 1.00 97.25 104 SER A CA 1
ATOM 788 C C . SER A 1 104 ? -0.108 1.757 9.123 1.00 97.25 104 SER A C 1
ATOM 790 O O . SER A 1 104 ? 0.442 0.824 9.711 1.00 97.25 104 SER A O 1
ATOM 792 N N . TRP A 1 105 ? -0.484 1.712 7.847 1.00 98.25 105 TRP A N 1
ATOM 793 C CA . TRP A 1 105 ? -0.209 0.614 6.931 1.00 98.25 105 TRP A CA 1
ATOM 794 C C . TRP A 1 105 ? 0.546 1.146 5.720 1.00 98.25 105 TRP A C 1
ATOM 796 O O . TRP A 1 105 ? 0.167 2.158 5.130 1.00 98.25 105 TRP A O 1
ATOM 806 N N . VAL A 1 106 ? 1.592 0.424 5.335 1.00 98.00 106 VAL A N 1
ATOM 807 C CA . VAL A 1 106 ? 2.306 0.610 4.072 1.00 98.00 106 VAL A CA 1
ATOM 808 C C . VAL A 1 106 ? 2.316 -0.733 3.363 1.00 98.00 106 VAL A C 1
ATOM 810 O O . VAL A 1 106 ? 2.827 -1.729 3.886 1.00 98.00 106 VAL A O 1
ATOM 813 N N . VAL A 1 107 ? 1.723 -0.769 2.177 1.00 98.50 107 VAL A N 1
ATOM 814 C CA . VAL A 1 107 ? 1.415 -2.006 1.465 1.00 98.50 107 VAL A CA 1
ATOM 815 C C . VAL A 1 107 ? 2.132 -2.026 0.130 1.00 98.50 107 VAL A C 1
ATOM 817 O O . VAL A 1 107 ? 1.963 -1.123 -0.680 1.00 98.50 107 VAL A O 1
ATOM 820 N N . PHE A 1 108 ? 2.890 -3.087 -0.103 1.00 98.31 108 PHE A N 1
ATOM 821 C CA . PHE A 1 108 ? 3.521 -3.437 -1.370 1.00 98.31 108 PHE A CA 1
ATOM 822 C C . PHE A 1 108 ? 2.907 -4.739 -1.893 1.00 98.31 108 PHE A C 1
ATOM 824 O O . PHE A 1 108 ? 2.260 -5.481 -1.148 1.00 98.31 108 PHE A O 1
ATOM 831 N N . ALA A 1 109 ? 3.169 -5.075 -3.156 1.00 97.81 109 ALA A N 1
ATOM 832 C CA . ALA A 1 109 ? 2.820 -6.391 -3.686 1.00 97.81 109 ALA A CA 1
ATOM 833 C C . ALA A 1 109 ? 3.429 -7.509 -2.811 1.00 97.81 109 ALA A C 1
ATOM 835 O O . ALA A 1 109 ? 4.646 -7.597 -2.645 1.00 97.81 109 ALA A O 1
ATOM 836 N N . GLY A 1 110 ? 2.573 -8.345 -2.218 1.00 97.88 110 GLY A N 1
ATOM 837 C CA . GLY A 1 110 ? 2.951 -9.467 -1.353 1.00 97.88 110 GLY A CA 1
ATOM 838 C C . GLY A 1 110 ? 3.535 -9.106 0.020 1.00 97.88 110 GLY A C 1
ATOM 839 O O . GLY A 1 110 ? 3.937 -10.014 0.751 1.00 97.88 110 GLY A O 1
ATOM 840 N N . ARG A 1 111 ? 3.596 -7.823 0.406 1.00 98.31 111 ARG A N 1
ATOM 841 C CA . ARG A 1 111 ? 4.217 -7.395 1.670 1.00 98.31 111 ARG A CA 1
ATOM 842 C C . ARG A 1 111 ? 3.452 -6.248 2.326 1.00 98.31 111 ARG A C 1
ATOM 844 O O . ARG A 1 111 ? 3.189 -5.231 1.700 1.00 98.31 111 ARG A O 1
ATOM 851 N N . VAL A 1 112 ? 3.165 -6.394 3.617 1.00 98.56 112 VAL A N 1
ATOM 852 C CA . VAL A 1 112 ? 2.488 -5.383 4.441 1.00 98.56 112 VAL A CA 1
ATOM 853 C C . VAL A 1 112 ? 3.396 -4.999 5.605 1.00 98.56 112 VAL A C 1
ATOM 855 O O . VAL A 1 112 ? 3.973 -5.877 6.251 1.00 98.56 112 VAL A O 1
ATOM 858 N N . PHE A 1 113 ? 3.495 -3.701 5.875 1.00 98.31 113 PHE A N 1
ATOM 859 C CA . PHE A 1 113 ? 4.049 -3.153 7.108 1.00 98.31 113 PHE A CA 1
ATOM 860 C C . PHE A 1 113 ? 2.928 -2.466 7.879 1.00 98.31 113 PHE A C 1
ATOM 862 O O . PHE A 1 113 ? 2.271 -1.579 7.335 1.00 98.31 113 PHE A O 1
ATOM 869 N N . THR A 1 114 ? 2.741 -2.861 9.136 1.00 98.06 114 THR A N 1
ATOM 870 C CA . THR A 1 114 ? 1.745 -2.281 10.041 1.00 98.06 114 THR A CA 1
ATOM 871 C C . THR A 1 114 ? 2.445 -1.846 11.315 1.00 98.06 114 THR A C 1
ATOM 873 O O . THR A 1 114 ? 3.170 -2.639 11.916 1.00 98.06 114 THR A O 1
ATOM 876 N N . TYR A 1 115 ? 2.238 -0.600 11.730 1.00 97.50 115 TYR A N 1
ATOM 877 C CA . TYR A 1 115 ? 2.871 -0.048 12.927 1.00 97.50 115 TYR A CA 1
ATOM 878 C C . TYR A 1 115 ? 1.994 1.034 13.581 1.00 97.50 115 TYR A C 1
ATOM 880 O O . TYR A 1 115 ? 1.177 1.661 12.897 1.00 97.50 115 TYR A O 1
ATOM 888 N N . PRO A 1 116 ? 2.114 1.266 14.902 1.00 96.62 116 PRO A N 1
ATOM 889 C CA . PRO A 1 116 ? 1.418 2.364 15.570 1.00 96.62 116 PRO A CA 1
ATOM 890 C C . PRO A 1 116 ? 1.809 3.736 15.004 1.00 96.62 116 PRO A C 1
ATOM 892 O O . PRO A 1 116 ? 2.956 3.956 14.614 1.00 96.62 116 PRO A O 1
ATOM 895 N N . ARG A 1 117 ? 0.887 4.703 15.011 1.00 93.19 117 ARG A N 1
ATOM 896 C CA . ARG A 1 117 ? 1.211 6.100 14.667 1.00 93.19 117 ARG A CA 1
ATOM 897 C C . ARG A 1 117 ? 2.292 6.640 15.601 1.00 93.19 117 ARG A C 1
ATOM 899 O O . ARG A 1 117 ? 2.243 6.416 16.810 1.00 93.19 117 ARG A O 1
ATOM 906 N N . GLY A 1 118 ? 3.268 7.344 15.032 1.00 92.94 118 GLY A N 1
ATOM 907 C CA . GLY A 1 118 ? 4.458 7.800 15.752 1.00 92.94 118 GLY A CA 1
ATOM 908 C C . GLY A 1 118 ? 5.521 6.730 16.050 1.00 92.94 118 GLY A C 1
ATOM 909 O O . GLY A 1 118 ? 6.538 7.077 16.650 1.00 92.94 118 GLY A O 1
ATOM 910 N N . ASP A 1 119 ? 5.345 5.466 15.641 1.00 96.38 119 ASP A N 1
ATOM 911 C CA . ASP A 1 119 ? 6.409 4.458 15.731 1.00 96.38 119 ASP A CA 1
ATOM 912 C C . ASP A 1 119 ? 7.454 4.660 14.622 1.00 96.38 119 ASP A C 1
ATOM 914 O O . ASP A 1 119 ? 7.326 4.174 13.494 1.00 96.38 119 ASP A O 1
ATOM 918 N N . ASP A 1 120 ? 8.520 5.382 14.969 1.00 95.38 120 ASP A N 1
ATOM 919 C CA . ASP A 1 120 ? 9.642 5.647 14.070 1.00 95.38 120 ASP A CA 1
ATOM 920 C C . ASP A 1 120 ? 10.396 4.365 13.664 1.00 95.38 120 ASP A C 1
ATOM 922 O O . ASP A 1 120 ? 10.967 4.331 12.573 1.00 95.38 120 ASP A O 1
ATOM 926 N N . THR A 1 121 ? 10.383 3.306 14.486 1.00 96.69 121 THR A N 1
ATOM 927 C CA . THR A 1 121 ? 11.087 2.049 14.170 1.00 96.69 121 THR A CA 1
ATOM 928 C C . THR A 1 121 ? 10.322 1.274 13.104 1.00 96.69 121 THR A C 1
ATOM 930 O O . THR A 1 121 ? 10.885 0.987 12.046 1.00 96.69 121 THR A O 1
ATOM 933 N N . GLY A 1 122 ? 9.025 1.029 13.321 1.00 96.62 122 GLY A N 1
ATOM 934 C CA . GLY A 1 122 ? 8.164 0.374 12.331 1.00 96.62 122 GLY A CA 1
ATOM 935 C C . GLY A 1 122 ? 8.104 1.141 11.005 1.00 96.62 122 GLY A C 1
ATOM 936 O O . GLY A 1 122 ? 8.235 0.552 9.927 1.00 96.62 122 GLY A O 1
ATOM 937 N N . ARG A 1 123 ? 8.031 2.479 11.064 1.00 96.81 123 ARG A N 1
ATOM 938 C CA . ARG A 1 123 ? 8.120 3.335 9.869 1.00 96.81 123 ARG A CA 1
ATOM 939 C C . ARG A 1 123 ? 9.457 3.168 9.141 1.00 96.81 123 ARG A C 1
ATOM 941 O O . ARG A 1 123 ? 9.485 3.110 7.911 1.00 96.81 123 ARG A O 1
ATOM 948 N N . GLN A 1 124 ? 10.570 3.101 9.873 1.00 96.94 124 GLN A N 1
ATOM 949 C CA . GLN A 1 124 ? 11.897 2.962 9.273 1.00 96.94 124 GLN A CA 1
ATOM 950 C C . GLN A 1 124 ? 12.096 1.594 8.606 1.00 96.94 124 GLN A C 1
ATOM 952 O O . GLN A 1 124 ? 12.771 1.519 7.575 1.00 96.94 124 GLN A O 1
ATOM 957 N N . GLU A 1 125 ? 11.492 0.527 9.129 1.00 97.81 125 GLU A N 1
ATOM 958 C CA . GLU A 1 125 ? 11.481 -0.786 8.471 1.00 97.81 125 GLU A CA 1
ATOM 959 C C . GLU A 1 125 ? 10.778 -0.726 7.108 1.00 97.81 125 GLU A C 1
ATOM 961 O O . GLU A 1 125 ? 11.349 -1.159 6.102 1.00 97.81 125 GLU A O 1
ATOM 966 N N . ALA A 1 126 ? 9.592 -0.110 7.049 1.00 97.69 126 ALA A N 1
ATOM 967 C CA . ALA A 1 126 ? 8.846 0.068 5.802 1.00 97.69 126 ALA A CA 1
ATOM 968 C C . ALA A 1 126 ? 9.633 0.901 4.774 1.00 97.69 126 ALA A C 1
ATOM 970 O O . ALA A 1 126 ? 9.714 0.531 3.604 1.00 97.69 126 ALA A O 1
ATOM 971 N N . ILE A 1 127 ? 10.281 1.985 5.214 1.00 97.31 127 ILE A N 1
ATOM 972 C CA . ILE A 1 127 ? 11.150 2.824 4.368 1.00 97.31 127 ILE A CA 1
ATOM 973 C C . ILE A 1 127 ? 12.352 2.045 3.840 1.00 97.31 127 ILE A C 1
ATOM 975 O O . ILE A 1 127 ? 12.737 2.200 2.682 1.00 97.31 127 ILE A O 1
ATOM 979 N N . THR A 1 128 ? 12.965 1.217 4.684 1.00 98.00 128 THR A N 1
ATOM 980 C CA . THR A 1 128 ? 14.130 0.416 4.292 1.00 98.00 128 THR A CA 1
ATOM 981 C C . THR A 1 128 ? 13.750 -0.559 3.183 1.00 98.00 128 THR A C 1
ATOM 983 O O . THR A 1 128 ? 14.448 -0.633 2.175 1.00 98.00 128 THR A O 1
ATOM 986 N N . TYR A 1 129 ? 12.598 -1.219 3.315 1.00 97.62 129 TYR A N 1
ATOM 987 C CA . TYR A 1 129 ? 12.054 -2.067 2.257 1.00 97.62 129 TYR A CA 1
ATOM 988 C C . TYR A 1 129 ? 11.691 -1.275 0.996 1.00 97.62 129 TYR A C 1
ATOM 990 O O . TYR A 1 129 ? 12.019 -1.698 -0.107 1.00 97.62 129 TYR A O 1
ATOM 998 N N . ALA A 1 130 ? 11.066 -0.102 1.140 1.00 96.62 130 ALA A N 1
ATOM 999 C CA . ALA A 1 130 ? 10.706 0.753 0.008 1.00 96.62 130 ALA A CA 1
ATOM 1000 C C . ALA A 1 130 ? 11.928 1.114 -0.849 1.00 96.62 130 ALA A C 1
ATOM 1002 O O . ALA A 1 130 ? 11.882 1.039 -2.077 1.00 96.62 130 ALA A O 1
ATOM 1003 N N . ARG A 1 131 ? 13.043 1.460 -0.196 1.00 95.81 131 ARG A N 1
ATOM 1004 C CA . ARG A 1 131 ? 14.319 1.741 -0.864 1.00 95.81 131 ARG A CA 1
ATOM 1005 C C . ARG A 1 131 ? 14.880 0.506 -1.562 1.00 95.81 131 ARG A C 1
ATOM 1007 O O . ARG A 1 131 ? 15.336 0.626 -2.695 1.00 95.81 131 ARG A O 1
ATOM 1014 N N . ASP A 1 132 ? 14.811 -0.657 -0.917 1.00 95.69 132 ASP A N 1
ATOM 1015 C CA . ASP A 1 132 ? 15.279 -1.931 -1.479 1.00 95.69 132 ASP A CA 1
ATOM 1016 C C . ASP A 1 132 ? 14.530 -2.302 -2.770 1.00 95.69 132 ASP A C 1
ATOM 1018 O O . ASP A 1 132 ? 15.145 -2.656 -3.776 1.00 95.69 132 ASP A O 1
ATOM 1022 N N . VAL A 1 133 ? 13.208 -2.096 -2.804 1.00 94.12 133 VAL A N 1
ATOM 1023 C CA . VAL A 1 133 ? 12.390 -2.323 -4.012 1.00 94.12 133 VAL A CA 1
ATOM 1024 C C . VAL A 1 133 ? 12.422 -1.154 -5.011 1.00 94.12 133 VAL A C 1
ATOM 1026 O O . VAL A 1 133 ? 11.755 -1.193 -6.049 1.00 94.12 133 VAL A O 1
ATOM 1029 N N . GLY A 1 134 ? 13.219 -0.117 -4.735 1.00 92.75 134 GLY A N 1
ATOM 1030 C CA . GLY A 1 134 ? 13.497 0.983 -5.656 1.00 92.75 134 GLY A CA 1
ATOM 1031 C C . GLY A 1 134 ? 12.405 2.051 -5.739 1.00 92.75 134 GLY A C 1
ATOM 1032 O O . GLY A 1 134 ? 12.218 2.632 -6.815 1.00 92.75 134 GLY A O 1
ATOM 1033 N N . VAL A 1 135 ? 11.678 2.305 -4.646 1.00 92.94 135 VAL A N 1
ATOM 1034 C CA . VAL A 1 135 ? 10.813 3.488 -4.513 1.00 92.94 135 VAL A CA 1
ATOM 1035 C C . VAL A 1 135 ? 11.691 4.745 -4.419 1.00 92.94 135 VAL A C 1
ATOM 1037 O O . VAL A 1 135 ? 12.602 4.789 -3.588 1.00 92.94 135 VAL A O 1
ATOM 1040 N N . PRO A 1 136 ? 11.450 5.781 -5.243 1.00 90.69 136 PRO A N 1
ATOM 1041 C CA . PRO A 1 136 ? 12.182 7.041 -5.155 1.00 90.69 136 PRO A CA 1
ATOM 1042 C C . PRO A 1 136 ? 12.019 7.711 -3.788 1.00 90.69 136 PRO A C 1
ATOM 1044 O O . PRO A 1 136 ? 10.901 7.841 -3.302 1.00 90.69 136 PRO A O 1
ATOM 1047 N N . GLU A 1 137 ? 13.115 8.219 -3.217 1.00 90.81 137 GLU A N 1
ATOM 1048 C CA . GLU A 1 137 ? 13.134 8.830 -1.873 1.00 90.81 137 GLU A CA 1
ATOM 1049 C C . GLU A 1 137 ? 12.085 9.930 -1.703 1.00 90.81 137 GLU A C 1
ATOM 1051 O O . GLU A 1 137 ? 11.485 10.072 -0.644 1.00 90.81 137 GLU A O 1
ATOM 1056 N N . ALA A 1 138 ? 11.835 10.689 -2.769 1.00 89.12 138 ALA A N 1
ATOM 1057 C CA . ALA A 1 138 ? 10.852 11.751 -2.742 1.00 89.12 138 ALA A CA 1
ATOM 1058 C C . ALA A 1 138 ? 9.447 11.207 -2.404 1.00 89.12 138 ALA A C 1
ATOM 1060 O O . ALA A 1 138 ? 8.731 11.826 -1.631 1.00 89.12 138 ALA A O 1
ATOM 1061 N N . GLN A 1 139 ? 9.095 10.009 -2.882 1.00 89.38 139 GLN A N 1
ATOM 1062 C CA . GLN A 1 139 ? 7.810 9.353 -2.614 1.00 89.38 139 GLN A CA 1
ATOM 1063 C C . GLN A 1 139 ? 7.702 8.758 -1.201 1.00 89.38 139 GLN A C 1
ATOM 1065 O O . GLN A 1 139 ? 6.696 8.132 -0.901 1.00 89.38 139 GLN A O 1
ATOM 1070 N N . LEU A 1 140 ? 8.716 8.881 -0.340 1.00 91.44 140 LEU A N 1
ATOM 1071 C CA . LEU A 1 140 ? 8.699 8.346 1.030 1.00 91.44 140 LEU A CA 1
ATOM 1072 C C . LEU A 1 140 ? 8.257 9.416 2.045 1.00 91.44 140 LEU A C 1
ATOM 1074 O O . LEU A 1 140 ? 8.830 9.557 3.131 1.00 91.44 140 LEU A O 1
ATOM 1078 N N . ASP A 1 141 ? 7.228 10.184 1.686 1.00 86.44 141 ASP A N 1
ATOM 1079 C CA . ASP A 1 141 ? 6.694 11.333 2.424 1.00 86.44 141 ASP A CA 1
ATOM 1080 C C . ASP A 1 141 ? 5.555 10.972 3.398 1.00 86.44 141 ASP A C 1
ATOM 1082 O O . ASP A 1 141 ? 4.825 11.846 3.868 1.00 86.44 141 ASP A O 1
ATOM 1086 N N . TRP A 1 142 ? 5.443 9.692 3.775 1.00 87.31 142 TRP A N 1
ATOM 1087 C CA . TRP A 1 142 ? 4.359 9.195 4.626 1.00 87.31 142 TRP A CA 1
ATOM 1088 C C . TRP A 1 142 ? 4.304 9.919 5.980 1.00 87.31 142 TRP A C 1
ATOM 1090 O O . TRP A 1 142 ? 5.330 9.956 6.688 1.00 87.31 142 TRP A O 1
ATOM 1100 N N . PRO A 1 143 ? 3.125 10.442 6.379 1.00 78.19 143 PRO A N 1
ATOM 1101 C CA . PRO A 1 143 ? 2.942 11.156 7.638 1.00 78.19 143 PRO A CA 1
ATOM 1102 C C . PRO A 1 143 ? 3.363 10.318 8.849 1.00 78.19 143 PRO A C 1
ATOM 1104 O O . PRO A 1 143 ? 3.142 9.108 8.869 1.00 78.19 143 PRO A O 1
ATOM 1107 N N . ARG A 1 144 ? 3.892 10.965 9.891 1.00 76.19 144 ARG A N 1
ATOM 1108 C CA . ARG A 1 144 ? 4.181 10.332 11.192 1.00 76.19 144 ARG A CA 1
ATOM 1109 C C . ARG A 1 144 ? 2.938 10.164 12.051 1.00 76.19 144 ARG A C 1
ATOM 1111 O O . ARG A 1 144 ? 2.143 11.131 12.105 1.00 76.19 144 ARG A O 1
#

Organism: NCBI:txid1763543

pLDDT: mean 85.46, std 19.7, range [32.28, 98.62]

Secondary structure (DSSP, 8-state):
------TTS----------------EEEEEEGGGBPTT----S-PEEEEEEEEE-TT--TT--SEEEEEEEEE-TT-HHHHHHHHHHHBPSSS-EEEEE-SSEEEEEETTEEEEEETT-HHHHHHHHHHHHHTT--GGG-----

Foldseek 3Di:
DDDDPDPPPPPDPPPPPPPPPPQFWKKWKFWPQQFDPPQDDDAPKDFDDWDKDQDPDDDDPRDRMTIMTIITHGSVCVVVRQVSCLCTGDAFLGWIWIDGQFKIWIHHNNDIQIDTPPPPPSLVVSVVVSVVSPHDPVVSPDHD

Sequence (144 aa):
MEHSFDLARLAAARATKTQAVILMPIVGAFVVESLALNATIDVPLTLRRIHRFPAWSATGDQPAQWTLIDFIGPDDAGDELARQLAAALSPGRWYADYATGSTSWVVFAGRVFTYPRGDDTGRQEAITYARDVGVPEAQLDWPR

Radius of gyration: 23.03 Å; chains: 1; bounding box: 60×24×81 Å